Protein 8AYC (pdb70)

Organism: NCBI:txid237368

CATH classification: 3.10.129.10

Solvent-accessible surface area: 7252 Å² total; per-residue (Å²): 54,105,82,112,77,0,123,146,26,5,120,59,154,159,83,97,29,7,1,43,83,11,101,72,53,100,133,115,45,56,0,11,0,12,8,72,6,48,51,141,31,74,36,9,84,59,52,96,116,147,113,37,32,8,12,23,106,18,5,15,28,0,0,11,6,0,0,21,1,0,20,128,57,57,138,84,110,67,72,62,52,118,47,144,101,48,101,81,1,73,49,71,32,101,0,39,0,29,0,53,33,92,128,60,98,119,66,30,2,76,0,102,1,24,0,33,37,56,128,94,29,4,1,86,8,48,0,22,6,23,76,93

Nearest PDB structures (foldseek):
  8ayc-assembly1_A  TM=1.008E+00  e=9.204E-26  Candidatus Scalindua brodae
  8ayb-assembly1_A  TM=1.007E+00  e=3.171E-25  Candidatus Scalindua brodae
  8ayd-assembly1_AA-2  TM=9.816E-01  e=4.275E-18  Candidatus Kuenenia stuttgartensis
  4h4g-assembly2_E-2  TM=9.657E-01  e=1.656E-15  Burkholderia thailandensis E264
  1z6b-assembly4_B  TM=9.656E-01  e=1.185E-14  Plasmodium falciparum

Sequence (132 aa):
VNFEEVRELVPQKYPFLFIDKVIELQKEARIVCLKNISGNEPFFAGHFPDFAIMMPGVLIVEALAQASGILFKKSVFLLASANVRFSKPVFPGDQLILEIDIEKVISSAAIVKGVAKVGDKVVTKATLSFGVA

Radius of gyration: 13.99 Å; Cα contacts (8 Å, |Δi|>4): 287; chains: 1; bounding box: 27×28×40 Å

Structure (mmCIF, N/CA/C/O backbone):
data_8AYC
#
_entry.id   8AYC
#
_cell.length_a   104.598
_cell.length_b   104.598
_cell.length_c   79.797
_cell.angle_alpha   90.000
_cell.angle_beta   90.000
_cell.angle_gamma   120.000
#
_symmetry.space_group_name_H-M   'H 3 2'
#
loop_
_entity.id
_entity.type
_entity.pdbx_description
1 polymer 'Beta-hydroxyacyl-(Acyl-carrier-protein) dehydratase'
2 water water
#
loop_
_atom_site.group_PDB
_atom_site.id
_atom_site.type_symbol
_atom_site.label_atom_id
_atom_site.label_alt_id
_atom_site.label_comp_id
_atom_site.label_asym_id
_atom_site.label_entity_id
_atom_site.label_seq_id
_atom_site.pdbx_PDB_ins_code
_atom_site.Cartn_x
_atom_site.Cartn_y
_atom_site.Cartn_z
_atom_site.occupancy
_atom_site.B_iso_or_equiv
_atom_site.auth_seq_id
_atom_site.auth_comp_id
_atom_site.auth_asym_id
_atom_site.auth_atom_id
_atom_site.pdbx_PDB_model_num
ATOM 1 N N . VAL A 1 1 ? 9.31386 22.60591 15.17462 1.000 65.54018 1 VAL A N 1
ATOM 2 C CA . VAL A 1 1 ? 8.72122 21.32843 15.54911 1.000 60.25331 1 VAL A CA 1
ATOM 3 C C . VAL A 1 1 ? 9.01497 20.31673 14.44538 1.000 61.67759 1 VAL A C 1
ATOM 4 O O . VAL A 1 1 ? 8.66606 20.51575 13.27538 1.000 53.95257 1 VAL A O 1
ATOM 8 N N . ASN A 1 2 ? 9.70237 19.24369 14.81672 1.000 59.42184 2 ASN A N 1
ATOM 9 C CA . ASN A 1 2 ? 10.11970 18.25498 13.84349 1.000 55.26548 2 ASN A CA 1
ATOM 10 C C . ASN A 1 2 ? 9.05097 17.17560 13.69949 1.000 54.32308 2 ASN A C 1
ATOM 11 O O . ASN A 1 2 ? 8.03420 17.16045 14.40065 1.000 52.23638 2 ASN A O 1
ATOM 16 N N . PHE A 1 3 ? 9.29558 16.25564 12.76652 1.000 54.40592 3 PHE A N 1
ATOM 17 C CA . PHE A 1 3 ? 8.26038 15.30701 12.38398 1.000 52.14437 3 PHE A CA 1
ATOM 18 C C . PHE A 1 3 ? 7.83634 14.42946 13.55354 1.000 46.36015 3 PHE A C 1
ATOM 19 O O . PHE A 1 3 ? 6.64940 14.11666 13.69825 1.000 49.18125 3 PHE A O 1
ATOM 27 N N . GLU A 1 4 ? 8.78397 13.99955 14.39038 1.000 51.71153 4 GLU A N 1
ATOM 28 C CA . GLU A 1 4 ? 8.40652 13.11036 15.48929 1.000 52.27708 4 GLU A CA 1
ATOM 29 C C . GLU A 1 4 ? 7.40896 13.78265 16.42122 1.00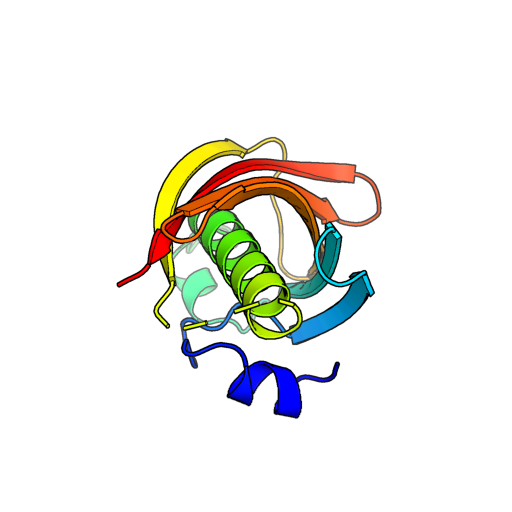0 55.20263 4 GLU A C 1
ATOM 30 O O . GLU A 1 4 ? 6.47793 13.13732 16.91872 1.000 54.36569 4 GLU A O 1
ATOM 36 N N . GLU A 1 5 ? 7.57444 15.08524 16.65308 1.000 52.43263 5 GLU A N 1
ATOM 37 C CA . GLU A 1 5 ? 6.59964 15.81144 17.45648 1.000 54.85513 5 GLU A CA 1
ATOM 38 C C . GLU A 1 5 ? 5.31309 16.05558 16.67755 1.000 57.76525 5 GLU A C 1
ATOM 39 O O . GLU A 1 5 ? 4.22022 15.99082 17.25073 1.000 53.91073 5 GLU A O 1
ATOM 45 N N . VAL A 1 6 ? 5.42720 16.32798 15.37297 1.000 49.61871 6 VAL A N 1
ATOM 46 C CA . VAL A 1 6 ? 4.24591 16.48975 14.52671 1.000 50.58815 6 VAL A CA 1
ATOM 47 C C . VAL A 1 6 ? 3.37895 15.23748 14.57761 1.000 50.83716 6 VAL A C 1
ATOM 48 O O . VAL A 1 6 ? 2.15309 15.31977 14.73418 1.000 54.27478 6 VAL A O 1
ATOM 52 N N . ARG A 1 7 ? 4.00477 14.05887 14.45029 1.000 50.57382 7 ARG A N 1
ATOM 53 C CA . ARG A 1 7 ? 3.28103 12.78897 14.52985 1.000 53.21449 7 ARG A CA 1
ATOM 54 C C . ARG A 1 7 ? 2.39276 12.71550 15.75745 1.000 54.30216 7 ARG A C 1
ATOM 55 O O . ARG A 1 7 ? 1.25609 12.23661 15.68345 1.000 53.90102 7 ARG A O 1
ATOM 63 N N . GLU A 1 8 ? 2.91107 13.15329 16.90252 1.000 57.14590 8 GLU A N 1
ATOM 64 C CA . GLU A 1 8 ? 2.13408 13.12069 18.13749 1.000 55.91010 8 GLU A CA 1
ATOM 65 C C . GLU A 1 8 ? 1.01625 14.15481 18.12847 1.000 58.57023 8 GLU A C 1
ATOM 66 O O . GLU A 1 8 ? -0.10550 13.86177 18.55973 1.000 63.07266 8 GLU A O 1
ATOM 72 N N . LEU A 1 9 ? 1.30434 15.37212 17.65423 1.000 56.77228 9 LEU A N 1
ATOM 73 C CA . LEU A 1 9 ? 0.33290 16.46495 17.72858 1.000 55.71838 9 LEU A CA 1
ATOM 74 C C . LEU A 1 9 ? -0.84111 16.25667 16.77715 1.000 56.92750 9 LEU A C 1
ATOM 75 O O . LEU A 1 9 ? -1.98110 16.61187 17.10522 1.000 56.31229 9 LEU A O 1
ATOM 80 N N . VAL A 1 10 ? -0.57957 15.73028 15.58556 1.000 54.69620 10 VAL A N 1
ATOM 81 C CA . VAL A 1 10 ? -1.59878 15.55908 14.55574 1.000 52.17487 10 VAL A CA 1
ATOM 82 C C . VAL A 1 10 ? -2.20449 14.15884 14.71667 1.000 51.47976 10 VAL A C 1
ATOM 83 O O . VAL A 1 10 ? -1.45530 13.17564 14.64647 1.000 53.76952 10 VAL A O 1
ATOM 87 N N . PRO A 1 11 ? -3.51698 14.03606 14.93063 1.000 51.95448 11 PRO A N 1
ATOM 88 C CA . PRO A 1 11 ? -4.09223 12.69009 15.11996 1.000 48.59753 11 PRO A CA 1
ATOM 89 C C . PRO A 1 11 ? -4.05154 11.83645 13.86042 1.000 47.53139 11 PRO A C 1
ATOM 90 O O . PRO A 1 11 ? -3.97410 10.60555 13.96958 1.000 47.65868 11 PRO A O 1
ATOM 94 N N . GLN A 1 12 ? -4.11258 12.44938 12.67680 1.000 48.90155 12 GLN A N 1
ATOM 95 C CA . GLN A 1 12 ? -3.93454 11.71243 11.43031 1.000 44.99856 12 GLN A CA 1
ATOM 96 C C . GLN A 1 12 ? -2.57925 11.00610 11.41076 1.000 45.31238 12 GLN A C 1
ATOM 97 O O . GLN A 1 12 ? -1.61700 11.44303 12.04630 1.000 47.95799 12 GLN A O 1
ATOM 103 N N . LYS A 1 13 ? -2.49594 9.90248 10.66469 1.000 42.86983 13 LYS A N 1
ATOM 104 C CA . LYS A 1 13 ? -1.21660 9.23748 10.43472 1.000 40.62723 13 LYS A CA 1
ATOM 105 C C . LYS A 1 13 ? -1.18167 8.74645 8.99401 1.000 42.37429 13 LYS A C 1
ATOM 106 O O . LYS A 1 13 ? -2.15431 8.90493 8.24729 1.000 42.73483 13 LYS A O 1
ATOM 112 N N . TYR A 1 14 ? -0.03713 8.17865 8.60132 1.000 40.62026 14 TYR A N 1
ATOM 113 C CA . TYR A 1 14 ? 0.11916 7.61480 7.26699 1.000 38.91255 14 TYR A CA 1
ATOM 114 C C . TYR A 1 14 ? -1.08109 6.72157 6.93665 1.000 38.33843 14 TYR A C 1
ATOM 115 O O . TYR A 1 14 ? -1.52236 5.94245 7.78897 1.000 41.63835 14 TYR A O 1
ATOM 124 N N . PRO A 1 15 ? -1.63466 6.79316 5.71157 1.000 40.33968 16 PRO A N 1
ATOM 125 C CA . PRO A 1 15 ? -1.23903 7.62947 4.56745 1.000 38.83330 16 PRO A CA 1
ATOM 126 C C . PRO A 1 15 ? -2.04084 8.93497 4.46584 1.000 37.22329 16 PRO A C 1
ATOM 127 O O . PRO A 1 15 ? -2.37110 9.39015 3.36618 1.000 41.40244 16 PRO A O 1
ATOM 131 N N . PHE A 1 16 A -2.35276 9.54124 5.60874 1.000 37.72978 16 PHE A N 1
ATOM 132 C CA . PHE A 1 16 A -3.18531 10.73897 5.59030 1.000 40.16050 16 PHE A CA 1
ATOM 133 C C . PHE A 1 16 A -2.65547 11.82370 6.52822 1.000 40.09851 16 PHE A C 1
ATOM 134 O O . PHE A 1 16 A -3.41081 12.70026 6.97020 1.000 42.24092 16 PHE A O 1
ATOM 142 N N . LEU A 1 17 ? -1.35386 11.81478 6.79590 1.000 41.38298 17 LEU A N 1
ATOM 143 C CA . LEU A 1 17 ? -0.69088 12.87236 7.55076 1.000 41.88756 17 LEU A CA 1
ATOM 144 C C . LEU A 1 17 ? 0.11674 13.71601 6.57225 1.000 41.95610 17 LEU A C 1
ATOM 145 O O . LEU A 1 17 ? 1.08159 13.22283 5.98208 1.000 42.31427 17 LEU A O 1
ATOM 150 N N . PHE A 1 18 ? -0.26494 14.98686 6.41430 1.000 39.78415 18 PHE A N 1
ATOM 151 C CA . PHE A 1 18 ? 0.26622 15.85192 5.35940 1.000 39.29630 18 PHE A CA 1
ATOM 152 C C . PHE A 1 18 ? 0.99891 17.06761 5.92878 1.000 39.80730 18 PHE A C 1
ATOM 153 O O . PHE A 1 18 ? 0.94450 18.16516 5.37197 1.000 42.35187 18 PHE A O 1
ATOM 161 N N . ILE A 1 19 ? 1.72247 16.87271 7.03388 1.000 40.22097 19 ILE A N 1
ATOM 162 C CA . ILE A 1 19 ? 2.63109 17.86551 7.59750 1.000 40.90063 19 ILE A CA 1
ATOM 163 C C . ILE A 1 19 ? 3.96382 17.17656 7.85449 1.000 45.17781 19 ILE A C 1
ATOM 164 O O . ILE A 1 19 ? 3.99527 16.04620 8.35539 1.000 42.97894 19 ILE A O 1
ATOM 169 N N . ASP A 1 20 ? 5.06591 17.84397 7.50660 1.000 41.42931 20 ASP A N 1
ATOM 170 C CA . ASP A 1 20 ? 6.38987 17.33087 7.84348 1.000 40.67440 20 ASP A CA 1
ATOM 171 C C . ASP A 1 20 ? 7.02534 18.07987 9.01273 1.000 44.83771 20 ASP A C 1
ATOM 172 O O . ASP A 1 20 ? 7.57284 17.44876 9.91637 1.000 46.39583 20 ASP A O 1
ATOM 177 N N . LYS A 1 21 ? 6.95985 19.40795 9.01365 1.000 43.79659 21 LYS A N 1
ATOM 178 C CA . LYS A 1 21 ? 7.56312 20.21657 10.07011 1.000 47.80013 21 LYS A CA 1
ATOM 179 C C . LYS A 1 21 ? 6.72602 21.46430 10.29132 1.000 48.51667 21 LYS A C 1
ATOM 180 O O . LYS A 1 21 ? 5.99602 21.90871 9.40041 1.000 46.33449 21 LYS A O 1
ATOM 186 N N . VAL A 1 22 ? 6.85561 22.03178 11.49647 1.000 47.54589 22 VAL A N 1
ATOM 187 C CA . VAL A 1 22 ? 6.36423 23.37017 11.82080 1.000 49.47495 22 VAL A CA 1
ATOM 188 C C . VAL A 1 22 ? 7.53855 24.32885 11.70951 1.000 53.40596 22 VAL A C 1
ATOM 189 O O . VAL A 1 22 ? 8.57190 24.12644 12.35941 1.000 53.05468 22 VAL A O 1
ATOM 193 N N . ILE A 1 23 ? 7.38416 25.37311 10.89925 1.000 52.51265 23 ILE A N 1
ATOM 194 C CA . ILE A 1 23 ? 8.47026 26.32013 10.65896 1.000 55.41828 23 ILE A CA 1
ATOM 195 C C . ILE A 1 23 ? 8.37069 27.53126 11.58214 1.000 55.62927 23 ILE A C 1
ATOM 196 O O . ILE A 1 23 ? 9.38708 28.03758 12.05784 1.000 57.04212 23 ILE A O 1
ATOM 201 N N . GLU A 1 24 ? 7.15497 27.99462 11.86520 1.000 51.26919 24 GLU A N 1
ATOM 202 C CA . GLU A 1 24 ? 6.92126 29.21575 12.62775 1.000 56.28973 24 GLU A CA 1
ATOM 203 C C . GLU A 1 24 ? 5.65475 29.02088 13.44734 1.000 55.86896 24 GLU A C 1
ATOM 204 O O . GLU A 1 24 ? 4.69248 28.41735 12.96607 1.000 54.51309 24 GLU A O 1
ATOM 210 N N . LEU A 1 25 ? 5.65935 29.51529 14.68680 1.000 58.00376 25 LEU A N 1
ATOM 211 C CA . LEU A 1 25 ? 4.50587 29.36323 15.56904 1.000 60.43216 25 LEU A CA 1
ATOM 212 C C . LEU A 1 25 ? 4.36240 30.60128 16.43761 1.000 62.53857 25 LEU A C 1
ATOM 213 O O . LEU A 1 25 ? 5.29090 30.96327 17.16631 1.000 62.96418 25 LEU A O 1
ATOM 218 N N . GLN A 1 26 ? 3.20618 31.24813 16.35267 1.000 61.88086 26 GLN A N 1
ATOM 219 C CA . GLN A 1 26 ? 2.82096 32.32122 17.26639 1.000 66.21216 26 GLN A CA 1
ATOM 220 C C . GLN A 1 26 ? 1.50339 31.88397 17.88568 1.000 67.15404 26 GLN A C 1
ATOM 221 O O . GLN A 1 26 ? 0.44822 32.00463 17.25308 1.000 66.14716 26 GLN A O 1
ATOM 227 N N . LYS A 1 27 ? 1.57640 31.35960 19.10780 1.000 66.33392 27 LYS A N 1
ATOM 228 C CA . LYS A 1 27 ? 0.39753 30.83084 19.77866 1.000 69.48408 27 LYS A CA 1
ATOM 229 C C . LYS A 1 27 ? -0.75298 31.82562 19.72464 1.000 62.96362 27 LYS A C 1
ATOM 230 O O . LYS A 1 27 ? -0.55055 33.04156 19.78621 1.000 67.73713 27 LYS A O 1
ATOM 236 N N . GLU A 1 28 ? -1.96029 31.29103 19.55720 1.000 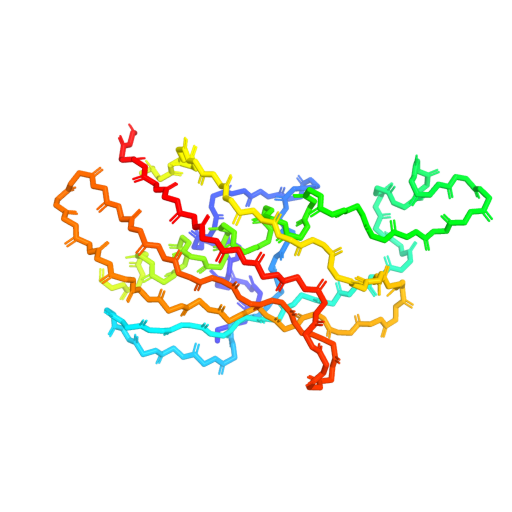62.64354 28 GLU A N 1
ATOM 237 C CA . GLU A 1 28 ? -3.21283 32.03059 19.42887 1.000 64.92497 28 GLU A CA 1
ATOM 238 C C . GLU A 1 28 ? -3.26803 32.93413 18.20010 1.000 65.91018 28 GLU A C 1
ATOM 239 O O . GLU A 1 28 ? -4.22406 33.70459 18.05626 1.000 64.42950 28 GLU A O 1
ATOM 245 N N . ALA A 1 29 ? -2.29366 32.85490 17.28950 1.000 62.39944 29 ALA A N 1
ATOM 246 C CA . ALA A 1 29 ? -2.27036 33.79537 16.16935 1.000 60.69312 29 ALA A CA 1
ATOM 247 C C . ALA A 1 29 ? -1.99445 33.14669 14.81327 1.000 57.50285 29 ALA A C 1
ATOM 248 O O . ALA A 1 29 ? -2.81860 33.24878 13.89629 1.000 55.13112 29 ALA A O 1
ATOM 250 N N . ARG A 1 30 A -0.83686 32.51260 14.65958 1.000 55.25387 30 ARG A N 1
ATOM 251 C CA . ARG A 1 30 A -0.40136 32.10184 13.32626 1.000 51.92606 30 ARG A CA 1
ATOM 252 C C . ARG A 1 30 A 0.54399 30.91115 13.41521 1.000 56.25232 30 ARG A C 1
ATOM 253 O O . ARG A 1 30 A 1.26975 30.75059 14.39827 1.000 57.31285 30 ARG A O 1
ATOM 261 N N . ILE A 1 31 ? 0.53110 30.07353 12.37200 1.000 50.91356 31 ILE A N 1
ATOM 262 C CA . ILE A 1 31 ? 1.48145 28.97885 12.25429 1.000 50.28875 31 ILE A CA 1
ATOM 263 C C . ILE A 1 31 ? 1.90747 28.87226 10.79714 1.000 52.30218 31 ILE A C 1
ATOM 264 O O . ILE A 1 31 ? 1.13995 29.18176 9.87802 1.000 50.90876 31 ILE A O 1
ATOM 269 N N . VAL A 1 32 ? 3.14917 28.44568 10.59263 1.000 48.89258 32 VAL A N 1
ATOM 270 C CA . VAL A 1 32 ? 3.66552 28.14286 9.26406 1.000 50.91747 32 VAL A CA 1
ATOM 271 C C . VAL A 1 32 ? 4.24371 26.73990 9.31053 1.000 49.46296 32 VAL A C 1
ATOM 272 O O . VAL A 1 32 ? 5.18770 26.48066 10.06576 1.000 49.68299 32 VAL A O 1
ATOM 276 N N . CYS A 1 33 ? 3.67083 25.83459 8.52145 1.000 47.15452 33 CYS A N 1
ATOM 277 C CA . CYS A 1 33 ? 4.14647 24.46587 8.43059 1.000 43.94033 33 CYS A CA 1
ATOM 278 C C . CYS A 1 33 ? 4.72374 24.21180 7.04738 1.000 48.05819 33 CYS A C 1
ATOM 279 O O . CYS A 1 33 ? 4.46435 24.95189 6.08816 1.000 46.23411 33 CYS A O 1
ATOM 282 N N . LEU A 1 34 ? 5.50788 23.13972 6.95955 1.000 46.68125 34 LEU A N 1
ATOM 283 C CA . LEU A 1 34 ? 6.10256 22.68489 5.71251 1.000 45.90310 34 LEU A CA 1
ATOM 284 C C . LEU A 1 34 ? 5.60970 21.27606 5.41730 1.000 46.24996 34 LEU A C 1
ATOM 285 O O . LEU A 1 34 ? 5.61031 20.41504 6.30662 1.000 45.14131 34 LEU A O 1
ATOM 290 N N . LYS A 1 35 ? 5.17136 21.04707 4.18252 1.000 44.54283 35 LYS A N 1
ATOM 291 C CA . LYS A 1 35 ? 4.95816 19.69501 3.67812 1.000 43.15671 35 LYS A CA 1
ATOM 292 C C . LYS A 1 35 ? 5.77125 19.50941 2.40232 1.000 45.69431 35 LYS A C 1
ATOM 293 O O . LYS A 1 35 ? 5.51300 20.17959 1.39590 1.000 43.80874 35 LYS A O 1
ATOM 299 N N . ASN A 1 36 ? 6.75496 18.60863 2.44414 1.000 42.99365 36 ASN A N 1
ATOM 300 C CA . ASN A 1 36 ? 7.45496 18.22384 1.22273 1.000 46.00655 36 ASN A CA 1
ATOM 301 C C . ASN A 1 36 ? 6.52455 17.42032 0.31971 1.000 44.31678 36 ASN A C 1
ATOM 302 O O . ASN A 1 36 ? 5.81787 16.51009 0.77703 1.000 44.15270 36 ASN A O 1
ATOM 307 N N . ILE A 1 37 ? 6.51557 17.75664 -0.97022 1.000 42.11679 37 ILE A N 1
ATOM 308 C CA . ILE A 1 37 ? 5.76367 16.98832 -1.96295 1.000 40.86302 37 ILE A CA 1
ATOM 309 C C . ILE A 1 37 ? 6.73284 16.03088 -2.64220 1.000 41.98311 37 ILE A C 1
ATOM 310 O O . ILE A 1 37 ? 7.69499 16.46386 -3.28955 1.000 42.86721 37 ILE A O 1
ATOM 315 N N . SER A 1 38 ? 6.48030 14.72819 -2.50739 1.000 40.01577 38 SER A N 1
ATOM 316 C CA . SER A 1 38 ? 7.36947 13.69408 -3.02221 1.000 42.46058 38 SER A CA 1
ATOM 317 C C . SER A 1 38 ? 6.64422 12.82250 -4.03735 1.000 37.97548 38 SER A C 1
ATOM 318 O O . SER A 1 38 ? 5.51252 12.38284 -3.80219 1.000 38.90201 38 SER A O 1
ATOM 321 N N . GLY A 1 39 ? 7.32004 12.52682 -5.14860 1.000 41.54843 39 GLY A N 1
ATOM 322 C CA . GLY A 1 39 ? 6.76965 11.58245 -6.10763 1.000 42.30331 39 GLY A CA 1
ATOM 323 C C . GLY A 1 39 ? 6.55037 10.18528 -5.55341 1.000 38.85365 39 GLY A C 1
ATOM 324 O O . GLY A 1 39 ? 5.89521 9.37262 -6.21379 1.000 40.08227 39 GLY A O 1
ATOM 325 N N . ASN A 1 40 ? 7.08675 9.88482 -4.37093 1.000 38.31756 40 ASN A N 1
ATOM 326 C CA . ASN A 1 40 ? 6.94958 8.56839 -3.75801 1.000 41.65612 40 ASN A CA 1
ATOM 327 C C . ASN A 1 40 ? 5.80311 8.52658 -2.74273 1.000 40.69238 40 ASN A C 1
ATOM 328 O O . ASN A 1 40 ? 5.71095 7.57813 -1.94752 1.000 42.99962 40 ASN A O 1
ATOM 333 N N . GLU A 1 41 ? 4.90582 9.51998 -2.77214 1.000 39.69985 41 GLU A N 1
ATOM 334 C CA . GLU A 1 41 ? 3.68647 9.47726 -1.95253 1.000 37.27926 41 GLU A CA 1
ATOM 335 C C . GLU A 1 41 ? 2.59453 8.67780 -2.66319 1.000 38.58223 41 GLU A C 1
ATOM 336 O O . GLU A 1 41 ? 2.45975 8.76665 -3.89141 1.000 38.99147 41 GLU A O 1
ATOM 342 N N . PRO A 1 42 ? 1.81392 7.87150 -1.92439 1.000 36.73629 42 PRO A N 1
ATOM 343 C CA . PRO A 1 42 ? 0.93534 6.89740 -2.58668 1.000 37.40643 42 PRO A CA 1
ATOM 344 C C . PRO A 1 42 ? -0.16179 7.51950 -3.42904 1.000 35.82423 42 PRO A C 1
ATOM 345 O O . PRO A 1 42 ? -0.59492 6.88305 -4.39602 1.000 39.27771 42 PRO A O 1
ATOM 349 N N . PHE A 1 43 ? -0.60913 8.73483 -3.11623 1.000 36.88056 43 PHE A N 1
ATOM 350 C CA . PHE A 1 43 ? -1.73391 9.29764 -3.87418 1.000 39.18882 43 PHE A CA 1
ATOM 351 C C . PHE A 1 43 ? -1.35087 9.65975 -5.29872 1.000 39.75143 43 PHE A C 1
ATOM 352 O O . PHE A 1 43 ? -2.23265 9.72046 -6.16422 1.000 39.36331 43 PHE A O 1
ATOM 360 N N . PHE A 1 44 ? -0.06551 9.88384 -5.57470 1.000 39.88841 44 PHE A N 1
ATOM 361 C CA . PHE A 1 44 ? 0.29702 10.32085 -6.92291 1.000 39.59152 44 PHE A CA 1
ATOM 362 C C . PHE A 1 44 ? 0.00695 9.26079 -7.97377 1.000 43.32757 44 PHE A C 1
ATOM 363 O O . PHE A 1 44 ? -0.30647 9.60387 -9.12405 1.000 45.11947 44 PHE A O 1
ATOM 371 N N . ALA A 1 45 ? 0.11063 7.97712 -7.62012 1.000 41.62846 45 ALA A N 1
ATOM 372 C CA . ALA A 1 45 ? -0.17013 6.92836 -8.59516 1.000 44.49755 45 ALA A CA 1
ATOM 373 C C . ALA A 1 45 ? -1.58073 7.04055 -9.16180 1.000 47.96569 45 ALA A C 1
ATOM 374 O O . ALA A 1 45 ? -1.81162 6.69665 -10.32683 1.000 47.08298 45 ALA A O 1
ATOM 376 N N . GLY A 1 46 ? -2.53070 7.53019 -8.37046 1.000 40.67146 46 GLY A N 1
ATOM 377 C CA . GLY A 1 46 ? -3.90034 7.65199 -8.82428 1.000 45.01142 46 GLY A CA 1
ATOM 378 C C . GLY A 1 46 ? -4.34339 9.02896 -9.27734 1.000 48.01078 46 GLY A C 1
ATOM 379 O O . GLY A 1 46 ? -5.48088 9.17566 -9.74069 1.000 45.90892 46 GLY A O 1
ATOM 380 N N . HIS A 1 47 ? -3.48134 10.05063 -9.16501 1.000 46.18293 47 HIS A N 1
ATOM 381 C CA . HIS A 1 47 ? -3.87010 11.43415 -9.47663 1.000 43.98224 47 HIS A CA 1
ATOM 382 C C . HIS A 1 47 ? -2.63990 12.15491 -10.05689 1.000 45.86718 47 HIS A C 1
ATOM 383 O O . HIS A 1 47 ? -1.90642 12.86575 -9.36692 1.000 44.15374 47 HIS A O 1
ATOM 390 N N . PHE A 1 48 ? -2.37842 11.97384 -11.35155 1.000 50.57545 48 PHE A N 1
ATOM 391 C CA . PHE A 1 48 ? -3.07569 11.09975 -12.28252 1.000 50.62181 48 PHE A CA 1
ATOM 392 C C . PHE A 1 48 ? -2.04356 10.14753 -12.86669 1.000 52.55029 48 PHE A C 1
ATOM 393 O O . PHE A 1 48 ? -0.85242 10.46612 -12.86522 1.000 51.73380 48 PHE A O 1
ATOM 401 N N . PRO A 1 49 ? -2.48757 8.98719 -13.37035 1.000 52.72868 49 PRO A N 1
ATOM 402 C CA . PRO A 1 49 ? -1.53349 8.04703 -13.99118 1.000 58.20039 49 PRO A CA 1
ATOM 403 C C . PRO A 1 49 ? -0.58283 8.69214 -14.99236 1.000 56.11994 49 PRO A C 1
ATOM 404 O O . PRO A 1 49 ? 0.63611 8.48694 -14.91876 1.000 58.83486 49 PRO A O 1
ATOM 408 N N . ASP A 1 50 ? -1.11149 9.47858 -15.92602 1.000 58.43413 50 ASP A N 1
ATOM 409 C CA . ASP A 1 50 ? -0.28009 10.08059 -16.96280 1.000 64.91971 50 ASP A CA 1
ATOM 410 C C . ASP A 1 50 ? 0.43793 11.33560 -16.49422 1.000 59.44360 50 ASP A C 1
ATOM 411 O O . ASP A 1 50 ? 1.24831 11.88440 -17.24907 1.000 58.52909 50 ASP A O 1
ATOM 416 N N . PHE A 1 51 ? 0.17225 11.79448 -15.27551 1.000 55.82436 51 PHE A N 1
ATOM 417 C CA . PHE A 1 51 ? 0.56608 13.14009 -14.89581 1.000 55.29637 51 PHE A CA 1
ATOM 418 C C . PHE A 1 51 ? 0.37568 13.36170 -13.40329 1.000 52.49768 51 PHE A C 1
ATOM 419 O O . PHE A 1 51 ? -0.75391 13.55605 -12.94444 1.000 48.37538 51 PHE A O 1
ATOM 427 N N . ALA A 1 52 ? 1.46684 13.32944 -12.63717 1.000 48.61057 52 ALA A N 1
ATOM 428 C CA . ALA A 1 52 ? 1.38180 13.46080 -11.18843 1.000 48.57410 52 ALA A CA 1
ATOM 429 C C . ALA A 1 52 ? 1.17677 14.92630 -10.81976 1.000 47.70818 52 ALA A C 1
ATOM 430 O O . ALA A 1 52 ? 2.03561 15.77138 -11.10885 1.000 48.70503 52 ALA A O 1
ATOM 432 N N . ILE A 1 53 ? 0.04415 15.22477 -10.18408 1.000 43.86944 53 ILE A N 1
ATOM 433 C CA . ILE A 1 53 ? -0.29876 16.57003 -9.71564 1.000 46.17752 53 ILE A CA 1
ATOM 434 C C . ILE A 1 53 ? -0.90365 16.43860 -8.34262 1.000 42.35042 53 ILE A C 1
ATOM 435 O O . ILE A 1 53 ? -1.80194 15.62494 -8.14624 1.000 41.96172 53 ILE A O 1
ATOM 440 N N . MET A 1 54 ? -0.50647 17.28714 -7.42120 1.000 42.57620 54 MET A N 1
ATOM 441 C CA A MET A 1 54 ? -1.06151 17.16269 -6.08075 0.500 42.47905 54 MET A CA 1
ATOM 442 C CA B MET A 1 54 ? -1.04990 17.21597 -6.06761 0.500 42.66714 54 MET A CA 1
ATOM 443 C C . MET A 1 54 ? -2.55127 17.49116 -6.08710 1.000 42.14063 54 MET A C 1
ATOM 444 O O . MET A 1 54 ? -2.96636 18.53343 -6.58686 1.000 43.16791 5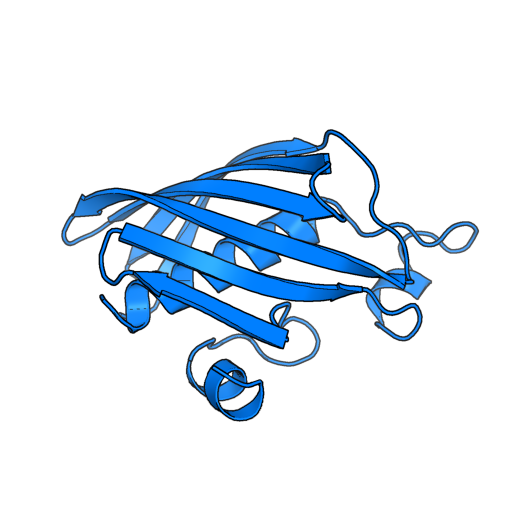4 MET A O 1
ATOM 453 N N . PRO A 1 55 ? -3.39509 16.60772 -5.52855 1.000 42.24277 55 PRO A N 1
ATOM 454 C CA . PRO A 1 55 ? -4.83380 16.92304 -5.48901 1.000 42.32406 55 PRO A CA 1
ATOM 455 C C . PRO A 1 55 ? -5.09095 18.14910 -4.62629 1.000 44.07500 55 PRO A C 1
ATOM 456 O O . PRO A 1 55 ? -4.55955 18.27502 -3.52130 1.000 44.65976 55 PRO A O 1
ATOM 460 N N . GLY A 1 56 ? -5.89268 19.07598 -5.15479 1.000 40.89302 56 GLY A N 1
ATOM 461 C CA . GLY A 1 56 ? -6.25454 20.25407 -4.38047 1.000 40.52123 56 GLY A CA 1
ATOM 462 C C . GLY A 1 56 ? -6.86384 19.91658 -3.02908 1.000 40.92245 56 GLY A C 1
ATOM 463 O O . GLY A 1 56 ? -6.56597 20.57069 -2.02688 1.000 41.18643 56 GLY A O 1
ATOM 464 N N . VAL A 1 57 ? -7.70200 18.87857 -2.96866 1.000 42.46901 57 VAL A N 1
ATOM 465 C CA . VAL A 1 57 ? -8.33734 18.55291 -1.68967 1.000 40.53050 57 VAL A CA 1
ATOM 466 C C . VAL A 1 57 ? -7.30464 18.14973 -0.64390 1.000 39.81930 57 VAL A C 1
ATOM 467 O O . VAL A 1 57 ? -7.52503 18.35460 0.55419 1.000 39.71723 57 VAL A O 1
ATOM 471 N N . LEU A 1 58 ? -6.16194 17.58484 -1.05929 1.000 38.88082 58 LEU A N 1
ATOM 472 C CA . LEU A 1 58 ? -5.16949 17.23456 -0.04581 1.000 38.55265 58 LEU A CA 1
ATOM 473 C C . LEU A 1 58 ? -4.38449 18.44849 0.43548 1.000 39.40849 58 LEU A C 1
ATOM 474 O O . LEU A 1 58 ? -3.86569 18.42406 1.55470 1.000 41.04132 58 LEU A O 1
ATOM 479 N N . ILE A 1 59 ? -4.27351 19.50038 -0.37695 1.000 39.95510 59 ILE A N 1
ATOM 480 C CA . ILE A 1 59 ? -3.75121 20.76857 0.13074 1.000 41.56983 59 ILE A CA 1
ATOM 481 C C . ILE A 1 59 ? -4.69212 21.33939 1.17885 1.000 40.70197 59 ILE A C 1
ATOM 482 O O . ILE A 1 59 ? -4.25376 21.90421 2.18911 1.000 41.65545 59 ILE A O 1
ATOM 487 N N . VAL A 1 60 ? -6.00111 21.18147 0.97371 1.000 40.22096 60 VAL A N 1
ATOM 488 C CA . VAL A 1 60 ? -6.96369 21.61395 1.98562 1.000 39.95038 60 VAL A CA 1
ATOM 489 C C . VAL A 1 60 ? -6.76921 20.82749 3.28025 1.000 42.13534 60 VAL A C 1
ATOM 490 O O . VAL A 1 60 ? -6.78809 21.39513 4.38262 1.000 41.91005 60 VAL A O 1
ATOM 494 N N . GLU A 1 61 ? -6.59122 19.50855 3.17060 1.000 40.78226 61 GLU A N 1
ATOM 495 C CA . GLU A 1 61 ? -6.34293 18.69313 4.35745 1.000 43.95614 61 GLU A CA 1
ATOM 496 C C . GLU A 1 61 ? -5.05512 19.11680 5.05816 1.000 40.06381 61 GLU A C 1
ATOM 497 O O . GLU A 1 61 ? -5.00698 19.18293 6.29271 1.000 43.53192 61 GLU A O 1
ATOM 503 N N . ALA A 1 62 ? -3.99875 19.39993 4.29197 1.000 41.38886 62 ALA A N 1
ATOM 504 C CA . ALA A 1 62 ? -2.75792 19.88415 4.89019 1.000 41.49896 62 ALA A CA 1
ATOM 505 C C . ALA A 1 62 ? -2.97376 21.19688 5.63831 1.000 41.31848 62 ALA A C 1
ATOM 506 O O . ALA A 1 62 ? -2.46009 21.37431 6.74604 1.000 43.35493 62 ALA A O 1
ATOM 508 N N . LEU A 1 63 ? -3.69813 22.14808 5.02918 1.000 41.48878 63 LEU A N 1
ATOM 509 C CA . LEU A 1 63 ? -4.03588 23.39228 5.73071 1.000 41.97725 63 LEU A CA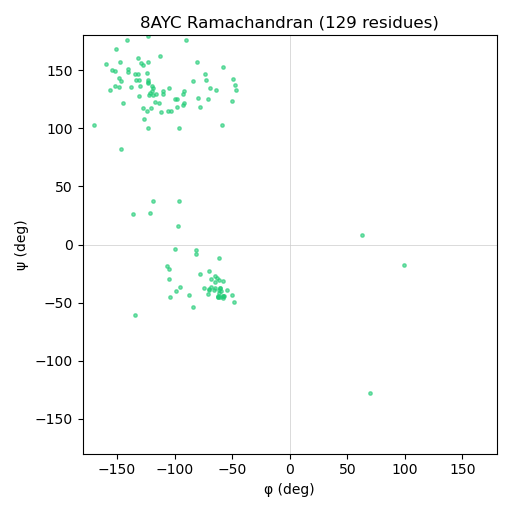 1
ATOM 510 C C . LEU A 1 63 ? -4.84061 23.11533 6.99782 1.000 42.09973 63 LEU A C 1
ATOM 511 O O . LEU A 1 63 ? -4.62464 23.75543 8.03923 1.000 43.57052 63 LEU A O 1
ATOM 516 N N . ALA A 1 64 ? -5.77245 22.16039 6.93435 1.000 41.94601 64 ALA A N 1
ATOM 517 C CA . ALA A 1 64 ? -6.54806 21.80699 8.12027 1.000 45.03505 64 ALA A CA 1
ATOM 518 C C . ALA A 1 64 ? -5.66405 21.19066 9.19629 1.000 46.30922 64 ALA A C 1
ATOM 519 O O . ALA A 1 64 ? -5.83981 21.46878 10.39138 1.000 47.44070 64 ALA A O 1
ATOM 521 N N . GLN A 1 65 ? -4.70403 20.35152 8.79582 1.000 41.38156 65 GLN A N 1
ATOM 522 C CA . GLN A 1 65 ? -3.82441 19.74139 9.78780 1.000 43.43396 65 GLN A CA 1
ATOM 523 C C . GLN A 1 65 ? -2.88277 20.76909 10.40197 1.000 44.07788 65 GLN A C 1
ATOM 524 O O . GLN A 1 65 ? -2.59327 20.70895 11.60170 1.000 44.76598 65 GLN A O 1
ATOM 530 N N . ALA A 1 66 ? -2.36931 21.70021 9.59449 1.000 43.56572 66 ALA A N 1
ATOM 531 C CA . ALA A 1 66 ? -1.57861 22.79885 10.15007 1.000 44.56479 66 ALA A CA 1
ATOM 532 C C . ALA A 1 66 ? -2.37760 23.58344 11.18376 1.000 44.55796 66 ALA A C 1
ATOM 533 O O . ALA A 1 66 ? -1.85697 23.93525 12.24988 1.000 46.83416 66 ALA A O 1
ATOM 535 N N . SER A 1 67 ? -3.64409 23.88196 10.87496 1.000 45.39593 67 SER A N 1
ATOM 536 C CA . SER A 1 67 ? -4.51585 24.58214 11.81651 1.000 46.94884 67 SER A CA 1
ATOM 537 C C . SER A 1 67 ? -4.64243 23.81446 13.12650 1.000 48.88514 67 SER A C 1
ATOM 538 O O . SER A 1 67 ? -4.59913 24.40445 14.21311 1.000 50.13472 67 SER A O 1
ATOM 541 N N . GLY A 1 68 ? -4.82825 22.49470 13.03956 1.000 48.65674 68 GLY A N 1
ATOM 542 C CA . GLY A 1 68 ? -4.98466 21.69439 14.24567 1.000 49.17788 68 GLY A CA 1
ATOM 543 C C . GLY A 1 68 ? -3.77285 21.76548 15.15521 1.000 54.72477 68 GLY A C 1
ATOM 544 O O . GLY A 1 68 ? -3.90628 21.78657 16.38265 1.000 53.76613 68 GLY A O 1
ATOM 545 N N . ILE A 1 69 ? -2.57339 21.80072 14.56745 1.000 50.56812 69 ILE A N 1
ATOM 546 C CA . ILE A 1 69 ? -1.36579 21.97741 15.37402 1.000 51.26298 69 ILE A CA 1
ATOM 547 C C . ILE A 1 69 ? -1.40561 23.32480 16.08059 1.000 53.44706 69 ILE A C 1
ATOM 548 O O . ILE A 1 69 ? -1.09385 23.42924 17.27610 1.000 54.66337 69 ILE A O 1
ATOM 553 N N . LEU A 1 70 ? -1.78671 24.37871 15.35071 1.000 50.90948 70 LEU A N 1
ATOM 554 C CA . LEU A 1 70 ? -1.90768 25.69940 15.95878 1.000 50.74342 70 LEU A CA 1
ATOM 555 C C . LEU A 1 70 ? -2.89589 25.68000 17.11657 1.000 58.76750 70 LEU A C 1
ATOM 556 O O . LEU A 1 70 ? -2.62132 26.23589 18.18815 1.000 56.23446 70 LEU A O 1
ATOM 561 N N . PHE A 1 71 ? -4.04414 25.02738 16.92608 1.000 54.86455 71 PHE A N 1
ATOM 562 C CA . PHE A 1 71 ? -5.04034 24.94493 17.99213 1.000 56.81155 71 PHE A CA 1
ATOM 563 C C . PHE A 1 71 ? -4.48995 24.19935 19.19953 1.000 58.38014 71 PHE A C 1
ATOM 564 O O . PHE A 1 71 ? -4.65483 24.63736 20.34385 1.000 63.18672 71 PHE A O 1
ATOM 572 N N . LYS A 1 72 ? -3.81681 23.07233 18.96023 1.000 58.13246 72 LYS A N 1
ATOM 573 C CA . LYS A 1 72 ? -3.37063 22.23636 20.06794 1.000 62.11471 72 LYS A CA 1
ATOM 574 C C . LYS A 1 72 ? -2.27012 22.91858 20.87112 1.000 66.00978 72 LYS A C 1
ATOM 575 O O . LYS A 1 72 ? -2.22535 22.78884 22.09858 1.000 69.21864 72 LYS A O 1
ATOM 581 N N . LYS A 1 73 ? -1.37901 23.65668 20.20751 1.000 63.51349 73 LYS A N 1
ATOM 582 C CA . LYS A 1 73 ? -0.31613 24.33407 20.93793 1.000 66.88400 73 LYS A CA 1
ATOM 583 C C . LYS A 1 73 ? -0.76222 25.65402 21.56080 1.000 73.73529 73 LYS A C 1
ATOM 584 O O . LYS A 1 73 ? 0.00092 26.24119 22.33576 1.000 78.46802 73 LYS A O 1
ATOM 590 N N . SER A 1 74 ? -1.96709 26.12774 21.25943 1.000 68.13008 74 SER A N 1
ATOM 591 C CA . SER A 1 74 ? -2.46982 27.36118 21.86118 1.000 71.35452 74 SER A CA 1
ATOM 592 C C . SER A 1 74 ? -3.40785 27.06689 23.03503 1.000 72.80782 74 SER A C 1
ATOM 593 O O . SER A 1 74 ? -4.42751 26.39108 22.87791 1.000 73.89187 74 SER A O 1
ATOM 596 N N . VAL A 1 84 ? -10.67043 16.96033 19.80000 1.000 137.49240 84 VAL A N 1
ATOM 597 C CA . VAL A 1 84 ? -10.88438 16.47191 18.44376 1.000 134.35268 84 VAL A CA 1
ATOM 598 C C . VAL A 1 84 ? -11.50414 17.56357 17.58245 1.000 125.01484 84 VAL A C 1
ATOM 599 O O . VAL A 1 84 ? -12.69884 17.84210 17.67496 1.000 127.26617 84 VAL A O 1
ATOM 603 N N . PHE A 1 85 ? -10.68302 18.18692 16.74568 1.000 118.22842 85 PHE A N 1
ATOM 604 C CA . PHE A 1 85 ? -11.16377 19.18448 15.80322 1.000 106.63133 85 PHE A CA 1
ATOM 605 C C . PHE A 1 85 ? -11.50106 18.52318 14.47907 1.000 100.83988 85 PHE A C 1
ATOM 606 O O . PHE A 1 85 ? -10.70948 17.73890 13.94765 1.000 108.78648 85 PHE A O 1
ATOM 614 N N . LEU A 1 86 ? -12.67559 18.83783 13.95473 1.000 80.58021 86 LEU A N 1
ATOM 615 C CA . LEU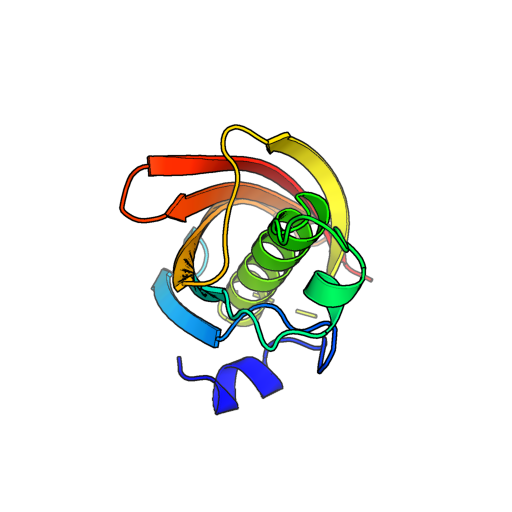 A 1 86 ? -13.07469 18.40301 12.63035 1.000 73.06451 86 LEU A CA 1
ATOM 616 C C . LEU A 1 86 ? -13.30833 19.62873 11.76379 1.000 61.98314 86 LEU A C 1
ATOM 617 O O . LEU A 1 86 ? -13.91165 20.60923 12.21026 1.000 53.54518 86 LEU A O 1
ATOM 622 N N . LEU A 1 87 ? -12.77889 19.57982 10.54777 1.000 58.02975 87 LEU A N 1
ATOM 623 C CA . LEU A 1 87 ? -13.14160 20.53139 9.50788 1.000 54.55566 87 LEU A CA 1
ATOM 624 C C . LEU A 1 87 ? -14.65184 20.61353 9.38566 1.000 55.30872 87 LEU A C 1
ATOM 625 O O . LEU A 1 87 ? -15.31837 19.60135 9.15176 1.000 52.77663 87 LEU A O 1
ATOM 630 N N . ALA A 1 88 ? -15.19216 21.81880 9.53404 1.000 49.94100 88 ALA A N 1
ATOM 631 C CA . ALA A 1 88 ? -16.62844 22.02742 9.43089 1.000 50.57926 88 ALA A CA 1
ATOM 632 C C . ALA A 1 88 ? -17.03160 22.69255 8.12727 1.000 50.48340 88 ALA A C 1
ATOM 633 O O . ALA A 1 88 ? -18.13704 22.44108 7.62980 1.000 48.74517 88 ALA A O 1
ATOM 635 N N . SER A 1 89 ? -16.15011 23.51399 7.55612 1.000 50.66340 89 SER A N 1
ATOM 636 C CA . SER A 1 89 ? -16.42955 24.18800 6.29738 1.000 48.96968 89 SER A CA 1
ATOM 637 C C . SER A 1 89 ? -15.10809 24.61556 5.67603 1.000 48.25255 89 SER A C 1
ATOM 638 O O . SER A 1 89 ? -14.09819 24.77795 6.37040 1.000 46.88164 89 SER A O 1
ATOM 641 N N . ALA A 1 90 ? -15.12104 24.76651 4.35764 1.000 45.68328 90 ALA A N 1
ATOM 642 C CA . ALA A 1 90 ? -13.95397 25.24679 3.64296 1.000 46.94248 90 ALA A CA 1
ATOM 643 C C . ALA A 1 90 ? -14.42919 26.03736 2.44259 1.000 49.76889 90 ALA A C 1
ATOM 644 O O . ALA A 1 90 ? -15.33913 25.61569 1.72548 1.000 50.29502 90 ALA A O 1
ATOM 646 N N . ASN A 1 91 ? -13.80308 27.18065 2.23528 1.000 46.58067 91 ASN A N 1
ATOM 647 C CA . ASN A 1 91 ? -14.05353 28.01506 1.07129 1.000 47.33777 91 ASN A CA 1
ATOM 648 C C . ASN A 1 91 ? -12.68666 28.25033 0.45598 1.000 48.20147 91 ASN A C 1
ATOM 649 O O . ASN A 1 91 ? -11.86857 28.97334 1.03068 1.000 48.34550 91 ASN A O 1
ATOM 654 N N . VAL A 1 92 ? -12.42144 27.61788 -0.68515 1.000 46.25453 92 VAL A N 1
ATOM 655 C CA . VAL A 1 92 ? -11.05223 27.44366 -1.16026 1.000 47.80179 92 VAL A CA 1
ATOM 656 C C . VAL A 1 92 ? -10.94963 27.79379 -2.63922 1.000 48.03189 92 VAL A C 1
ATOM 657 O O . VAL A 1 92 ? -11.84969 27.49121 -3.43215 1.000 49.28713 92 VAL A O 1
ATOM 661 N N . ARG A 1 93 ? -9.83954 28.43409 -3.00227 1.000 44.27112 93 ARG A N 1
ATOM 662 C CA . ARG A 1 93 ? -9.48396 28.73343 -4.38028 1.000 47.11604 93 ARG A CA 1
ATOM 663 C C . ARG A 1 93 ? -8.19301 27.99238 -4.69254 1.000 48.53320 93 ARG A C 1
ATOM 664 O O . ARG A 1 93 ? -7.19062 28.18979 -3.99890 1.000 48.09372 93 ARG A O 1
ATOM 672 N N . PHE A 1 94 ? -8.21570 27.14530 -5.72705 1.000 48.21876 94 PHE A N 1
ATOM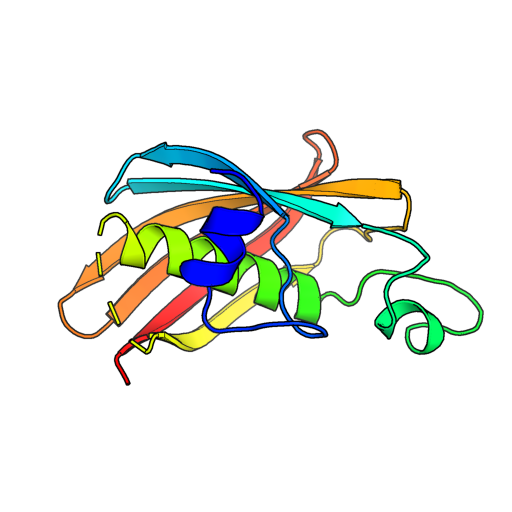 673 C CA . PHE A 1 94 ? -7.02727 26.42526 -6.19551 1.000 47.09010 94 PHE A CA 1
ATOM 674 C C . PHE A 1 94 ? -6.42616 27.21386 -7.34710 1.000 53.47510 94 PHE A C 1
ATOM 675 O O . PHE A 1 94 ? -6.90127 27.12803 -8.48060 1.000 54.53473 94 PHE A O 1
ATOM 683 N N . SER A 1 95 ? -5.37341 27.97546 -7.06032 1.000 51.97165 95 SER A N 1
ATOM 684 C CA . SER A 1 95 ? -4.83864 28.91221 -8.03960 1.000 51.94877 95 SER A CA 1
ATOM 685 C C . SER A 1 95 ? -3.80268 28.28296 -8.96280 1.000 54.27731 95 SER A C 1
ATOM 686 O O . SER A 1 95 ? -3.81280 28.54473 -10.17050 1.000 57.23380 95 SER A O 1
ATOM 689 N N . LYS A 1 96 ? -2.88172 27.48934 -8.42007 1.000 50.39830 96 LYS A N 1
ATOM 690 C CA . LYS A 1 96 ? -1.77695 26.96606 -9.21191 1.000 51.41021 96 LYS A CA 1
ATOM 691 C C . LYS A 1 96 ? -1.50344 25.52447 -8.81912 1.000 50.93531 96 LYS A C 1
ATOM 692 O O . LYS A 1 96 ? -1.75281 25.13170 -7.67409 1.000 47.36426 96 LYS A O 1
ATOM 698 N N . PRO A 1 97 ? -0.99385 24.71779 -9.74124 1.000 51.36195 97 PRO A N 1
ATOM 699 C CA . PRO A 1 97 ? -0.75247 23.30609 -9.43806 1.000 51.20753 97 PRO A CA 1
ATOM 700 C C . PRO A 1 97 ? 0.54422 23.10603 -8.66928 1.000 52.93830 97 PRO A C 1
ATOM 701 O O . PRO A 1 97 ? 1.46425 23.92801 -8.70453 1.000 49.92640 97 PRO A O 1
ATOM 705 N N . VAL A 1 98 ? 0.59479 21.97800 -7.96853 1.000 46.56854 98 VAL A N 1
ATOM 706 C CA . VAL A 1 98 ? 1.70799 21.59400 -7.11206 1.000 46.63231 98 VAL A CA 1
ATOM 707 C C . VAL A 1 98 ? 2.22432 20.23970 -7.59595 1.000 46.30031 98 VAL A C 1
ATOM 708 O O . VAL A 1 98 ? 1.42671 19.35831 -7.93376 1.000 45.95691 98 VAL A O 1
ATOM 712 N N . PHE A 1 99 ? 3.54353 20.06898 -7.62642 1.000 42.39908 99 PHE A N 1
ATOM 713 C CA . PHE A 1 99 ? 4.18217 18.92264 -8.25180 1.000 42.71243 99 PHE A CA 1
ATOM 714 C C . PHE A 1 99 ? 5.18124 18.25996 -7.31750 1.000 38.75955 99 PHE A C 1
ATOM 715 O O . PHE A 1 99 ? 5.71981 18.90556 -6.41343 1.000 44.04167 99 PHE A O 1
ATOM 723 N N . PRO A 1 100 ? 5.46800 16.97764 -7.53697 1.000 44.23174 100 PRO A N 1
ATOM 724 C CA . PRO A 1 100 ? 6.62719 16.34985 -6.88686 1.000 40.94226 100 PRO A CA 1
ATOM 725 C C . PRO A 1 100 ? 7.88028 17.20773 -7.00117 1.000 44.36466 100 PRO A C 1
ATOM 726 O O . PRO A 1 100 ? 8.23221 17.68949 -8.08223 1.000 44.60092 100 PRO A O 1
ATOM 730 N N . GLY A 1 101 ? 8.57841 17.37630 -5.88061 1.000 42.71712 101 GLY A N 1
ATOM 731 C CA . GLY A 1 101 ? 9.73628 18.24677 -5.81843 1.000 45.61105 101 GLY A CA 1
ATOM 732 C C . GLY A 1 101 ? 9.44446 19.61904 -5.24055 1.000 45.83052 101 GLY A C 1
ATOM 733 O O . GLY A 1 101 ? 10.38276 20.30668 -4.81753 1.000 50.38705 101 GLY A O 1
ATOM 734 N N . ASP A 1 102 ? 8.17558 20.02667 -5.19701 1.000 45.24217 102 ASP A N 1
ATOM 735 C CA . ASP A 1 102 ? 7.79130 21.27515 -4.54923 1.000 46.18684 102 ASP A CA 1
ATOM 736 C C . ASP A 1 102 ? 7.85922 21.14808 -3.03530 1.000 48.51426 102 ASP A C 1
ATOM 737 O O . ASP A 1 102 ? 7.58269 20.08762 -2.46178 1.000 45.42455 102 ASP A O 1
ATOM 742 N N . GLN A 1 103 ? 8.21848 22.24954 -2.38326 1.000 44.40960 103 GLN A N 1
ATOM 743 C CA . GLN A 1 103 ? 8.06042 22.38624 -0.93993 1.000 44.21283 103 GLN A CA 1
ATOM 744 C C . GLN A 1 103 ? 6.85020 23.26590 -0.67848 1.000 46.64556 103 GLN A C 1
ATOM 745 O O . GLN A 1 103 ? 6.85062 24.45869 -1.01275 1.000 46.34804 103 GLN A O 1
ATOM 751 N N . LEU A 1 104 ? 5.82557 22.68022 -0.07247 1.000 44.78439 104 LEU A N 1
ATOM 752 C CA . LEU A 1 104 ? 4.56277 23.36281 0.14640 1.000 43.43729 104 LEU A CA 1
ATOM 753 C C . LEU A 1 104 ? 4.58686 24.02617 1.51843 1.000 49.03871 104 LEU A C 1
ATOM 754 O O . LEU A 1 104 ? 4.74878 23.34954 2.54109 1.000 44.90385 104 LEU A O 1
ATOM 759 N N . ILE A 1 105 ? 4.44198 25.34728 1.53427 1.000 44.64718 105 ILE A N 1
ATOM 760 C CA . ILE A 1 105 ? 4.42291 26.13439 2.76012 1.000 45.48114 105 ILE A CA 1
ATOM 761 C C . ILE A 1 105 ? 2.97037 26.43118 3.10760 1.000 50.03476 105 ILE A C 1
ATOM 762 O O . ILE A 1 105 ? 2.23080 26.98405 2.28388 1.000 50.34215 105 ILE A O 1
ATOM 767 N N . LEU A 1 106 ? 2.56166 26.07447 4.32454 1.000 46.09311 106 LEU A N 1
ATOM 768 C CA . LEU A 1 106 ? 1.17746 26.22207 4.78514 1.000 42.27561 106 LEU A CA 1
ATOM 769 C C . LEU A 1 106 ? 1.13457 27.29041 5.87514 1.000 45.73464 106 LEU A C 1
ATOM 770 O O . LEU A 1 106 ? 1.69729 27.09710 6.95753 1.000 46.42360 106 LEU A O 1
ATOM 775 N N . GLU A 1 107 ? 0.46294 28.40847 5.59380 1.000 46.48916 107 GLU A N 1
ATOM 776 C CA . GLU A 1 107 ? 0.38411 29.54394 6.50963 1.000 48.89537 107 GLU A CA 1
ATOM 777 C C . GLU A 1 107 ? -1.05692 29.68810 6.97584 1.000 48.96886 107 GLU A C 1
ATOM 778 O O . GLU A 1 107 ? -1.96164 29.85201 6.15062 1.000 48.33248 107 GLU A O 1
ATOM 784 N N . ILE A 1 108 ? -1.26515 29.62728 8.28896 1.000 47.79467 108 ILE A N 1
ATOM 785 C CA . ILE A 1 108 ? -2.58773 29.72627 8.89294 1.000 47.42216 108 ILE A CA 1
ATOM 786 C C . ILE A 1 108 ? -2.60803 30.93796 9.80900 1.000 52.10894 108 ILE A C 1
ATOM 787 O O . ILE A 1 108 ? -1.74168 31.06702 10.68103 1.000 52.94289 108 ILE A O 1
ATOM 792 N N . ASP A 1 109 ? -3.60630 31.80263 9.62751 1.000 50.29976 109 ASP A N 1
ATOM 793 C CA . ASP A 1 109 ? -3.88584 32.91634 10.52992 1.000 53.93667 109 ASP A CA 1
ATOM 794 C C . ASP A 1 109 ? -5.25613 32.71543 11.15696 1.000 54.97953 109 ASP A C 1
ATOM 795 O O . ASP A 1 109 ? -6.23877 32.48134 10.44753 1.000 56.24843 109 ASP A O 1
ATOM 800 N N . ILE A 1 110 ? -5.32120 32.81289 12.48054 1.000 55.99332 110 ILE A N 1
ATOM 801 C CA . ILE A 1 110 ? -6.59530 32.68503 13.17950 1.000 60.01700 110 ILE A CA 1
ATOM 802 C C . ILE A 1 110 ? -7.44270 33.92422 12.90545 1.000 56.61456 110 ILE A C 1
ATOM 803 O O . ILE A 1 110 ? -6.99439 35.05644 13.11510 1.000 59.63997 110 ILE A O 1
ATOM 808 N N . GLU A 1 111 ? -8.66598 33.71508 12.40392 1.000 58.73693 111 GLU A N 1
ATOM 809 C CA . GLU A 1 111 ? -9.63571 34.80466 12.28307 1.000 62.75887 111 GLU A CA 1
ATOM 810 C C . GLU A 1 111 ? -10.38258 35.01492 13.59645 1.000 62.74161 111 GLU A C 1
ATOM 811 O O . GLU A 1 111 ? -10.44596 36.13210 14.12672 1.000 59.32555 111 GLU A O 1
ATOM 817 N N . LYS A 1 112 ? -10.97327 33.94447 14.12135 1.000 58.03621 112 LYS A N 1
ATOM 818 C CA . LYS A 1 112 ? -11.76313 34.01996 15.34180 1.000 59.70697 112 LYS A CA 1
ATOM 819 C C . LYS A 1 112 ? -11.78728 32.63477 15.96400 1.000 60.42311 112 LYS A C 1
ATOM 820 O O . LYS A 1 112 ? -12.01276 31.64582 15.25805 1.000 60.76972 112 LYS A O 1
ATOM 826 N N . VAL A 1 113 ? -11.53580 32.56246 17.26952 1.000 56.45615 113 VAL A N 1
ATOM 827 C CA . VAL A 1 113 ? -11.63731 31.31796 18.01974 1.000 63.31562 113 VAL A CA 1
ATOM 828 C C . VAL A 1 113 ? -12.63272 31.53186 19.14696 1.000 62.82232 113 VAL A C 1
ATOM 829 O O . VAL A 1 113 ? -12.54054 32.52345 19.87955 1.000 64.37022 113 VAL A O 1
ATOM 833 N N . ILE A 1 114 ? -13.60698 30.62845 19.25480 1.000 64.02990 114 ILE A N 1
ATOM 834 C CA . ILE A 1 114 ? -14.53462 30.61533 20.38576 1.000 67.82947 114 ILE A CA 1
ATOM 835 C C . ILE A 1 114 ? -14.43075 29.24172 21.03047 1.000 65.87671 114 ILE A C 1
ATOM 836 O O . ILE A 1 114 ? -13.66987 28.39232 20.55754 1.000 64.76358 114 ILE A O 1
ATOM 841 N N . SER A 1 115 ? -15.18779 29.00267 22.10635 1.000 65.26774 115 SER A N 1
ATOM 842 C CA . SER A 1 115 ? -15.03429 27.73355 22.81340 1.000 65.24138 115 SER A CA 1
ATOM 843 C C . SER A 1 115 ? -15.36929 26.54854 21.92239 1.000 67.85049 115 SER A C 1
ATOM 844 O O . SER A 1 115 ? -14.78306 25.47060 22.07443 1.000 69.81404 115 SER A O 1
ATOM 847 N N . SER A 1 116 ? -16.28174 26.73740 20.97131 1.000 65.02173 116 SER A N 1
ATOM 848 C CA . SER A 1 116 ? -16.86309 25.64527 20.20619 1.000 60.35526 116 SER A CA 1
ATOM 849 C C . SER A 1 116 ? -16.35000 25.56802 18.77579 1.000 66.67185 116 SER A C 1
ATOM 850 O O . SER A 1 116 ? -16.48173 24.51497 18.13848 1.000 62.10948 116 SER A O 1
ATOM 853 N N . ALA A 1 117 ? -15.76027 26.64123 18.26441 1.000 65.10206 117 ALA A N 1
ATOM 854 C CA . ALA A 1 117 ? -15.43317 26.70384 16.85285 1.000 64.39769 117 ALA A CA 1
ATOM 855 C C . ALA A 1 117 ? -14.21484 27.59003 16.65545 1.000 58.10824 117 ALA A C 1
ATOM 856 O O . ALA A 1 117 ? -13.78485 28.31203 17.55871 1.000 61.08455 117 ALA A O 1
ATOM 858 N N . ALA A 1 118 ? -13.66644 27.52652 15.44689 1.000 58.21602 118 ALA A N 1
ATOM 859 C CA . ALA A 1 118 ? -12.58712 28.40736 15.03700 1.000 58.59275 118 ALA A CA 1
ATOM 860 C C . ALA A 1 118 ? -12.73086 28.65708 13.54724 1.000 57.77051 118 ALA A C 1
ATOM 861 O O . ALA A 1 118 ? -13.13420 27.76042 12.80414 1.000 55.14041 118 ALA A O 1
ATOM 863 N N . ILE A 1 119 ? -12.41356 29.87724 13.12528 1.000 54.71309 119 ILE A N 1
ATOM 864 C CA . ILE A 1 119 ? -12.36226 30.25355 11.71860 1.000 54.37371 119 ILE A CA 1
ATOM 865 C C . ILE A 1 119 ? -10.95637 30.75587 11.43135 1.000 55.69990 119 ILE A C 1
ATOM 866 O O . ILE A 1 119 ? -10.43347 31.59937 12.16796 1.000 53.91710 119 ILE A O 1
ATOM 871 N N . VAL A 1 120 ? -10.33987 30.23417 10.37187 1.000 55.14835 120 VAL A N 1
ATOM 872 C CA . VAL A 1 120 ? -8.97758 30.60947 10.02340 1.000 54.43823 120 VAL A CA 1
ATOM 873 C C . VAL A 1 120 ? -8.90424 30.94760 8.54080 1.000 55.90934 120 VAL A C 1
ATOM 874 O O . VAL A 1 120 ? -9.76960 30.57774 7.74255 1.000 50.88425 120 VAL A O 1
ATOM 878 N N . LYS A 1 121 ? -7.84779 31.67256 8.18558 1.000 54.48949 121 LYS A N 1
ATOM 879 C CA . LYS A 1 121 ? -7.47761 31.91448 6.80036 1.000 51.86519 121 LYS A CA 1
ATOM 880 C C . LYS A 1 121 ? -6.20147 31.14360 6.52895 1.000 51.68580 121 LYS A C 1
ATOM 881 O O . LYS A 1 121 ? -5.25746 31.20877 7.32268 1.000 52.12042 121 LYS A O 1
ATOM 887 N N . GLY A 1 122 ? -6.18041 30.41001 5.43245 1.000 51.45246 122 GLY A N 1
ATOM 888 C CA . GLY A 1 122 ? -5.05106 29.55928 5.08903 1.000 48.36603 122 GLY A CA 1
ATOM 889 C C . GLY A 1 122 ? -4.51482 29.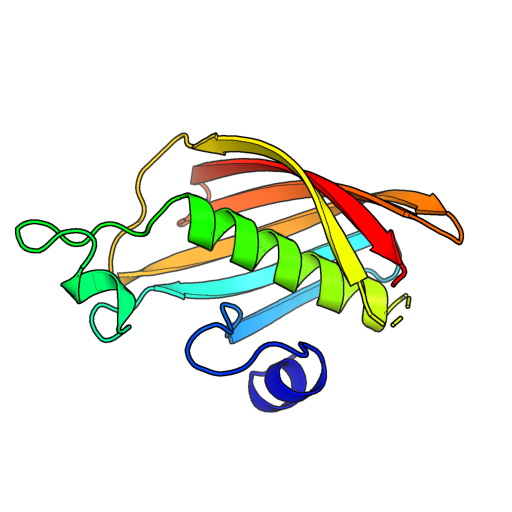93368 3.72600 1.000 51.56075 122 GLY A C 1
ATOM 890 O O . GLY A 1 122 ? -5.28278 30.24804 2.81488 1.000 52.12046 122 GLY A O 1
ATOM 891 N N . VAL A 1 123 ? -3.18994 29.93337 3.60286 1.000 49.87974 123 VAL A N 1
ATOM 892 C CA . VAL A 1 123 ? -2.50368 30.18146 2.34474 1.000 46.09373 123 VAL A CA 1
ATOM 893 C C . VAL A 1 123 ? -1.46596 29.08114 2.16950 1.000 48.80476 123 VAL A C 1
ATOM 894 O O . VAL A 1 123 ? -0.67236 28.82598 3.08251 1.000 49.32467 123 VAL A O 1
ATOM 898 N N . ALA A 1 124 ? -1.48842 28.40788 1.01982 1.000 45.87809 124 ALA A N 1
ATOM 899 C CA . ALA A 1 124 ? -0.43132 27.46696 0.65885 1.000 44.72242 124 ALA A CA 1
ATOM 900 C C . ALA A 1 124 ? 0.45552 28.10305 -0.40281 1.000 46.36697 124 ALA A C 1
ATOM 901 O O . ALA A 1 124 ? -0.04943 28.68947 -1.36630 1.000 48.59631 124 ALA A O 1
ATOM 903 N N . LYS A 1 125 ? 1.77365 27.98302 -0.22536 1.000 46.43288 125 LYS A N 1
ATOM 904 C CA . LYS A 1 125 ? 2.75143 28.61364 -1.10560 1.000 46.67054 125 LYS A CA 1
ATOM 905 C C . LYS A 1 125 ? 3.81930 27.61594 -1.52883 1.000 49.87521 125 LYS A C 1
ATOM 906 O O . LYS A 1 125 ? 4.20337 26.72694 -0.76638 1.000 48.39935 125 LYS A O 1
ATOM 912 N N . VAL A 1 126 ? 4.31470 27.79283 -2.75000 1.000 50.43085 126 VAL A N 1
ATOM 913 C CA . VAL A 1 126 ? 5.53756 27.14846 -3.21385 1.000 49.67943 126 VAL A CA 1
ATOM 914 C C . VAL A 1 126 ? 6.49359 28.27176 -3.58615 1.000 54.89041 126 VAL A C 1
ATOM 915 O O . VAL A 1 126 ? 6.19887 29.06935 -4.48516 1.000 51.72628 126 VAL A O 1
ATOM 919 N N . GLY A 1 127 ? 7.62337 28.34455 -2.89040 1.000 54.90408 127 GLY A N 1
ATOM 920 C CA . GLY A 1 127 ? 8.42748 29.55168 -2.95795 1.000 63.33104 127 GLY A CA 1
ATOM 921 C C . GLY A 1 127 ? 7.65597 30.63719 -2.24031 1.000 72.17022 127 GLY A C 1
ATOM 922 O O . GLY A 1 127 ? 7.19639 30.45775 -1.10513 1.000 78.37798 127 GLY A O 1
ATOM 923 N N . ASP A 1 128 ? 7.46696 31.76600 -2.90073 1.000 78.43993 128 ASP A N 1
ATOM 924 C CA . ASP A 1 128 ? 6.53594 32.75385 -2.38189 1.000 83.95870 128 ASP A CA 1
ATOM 925 C C . ASP A 1 128 ? 5.43617 33.04172 -3.39367 1.000 76.33295 128 ASP A C 1
ATOM 926 O O . ASP A 1 128 ? 4.85420 34.12553 -3.40253 1.000 78.11311 128 ASP A O 1
ATOM 931 N N . LYS A 1 129 ? 5.13293 32.05990 -4.24197 1.000 68.03742 129 LYS A N 1
ATOM 932 C CA . LYS A 1 129 ? 3.92110 32.09904 -5.04264 1.000 65.26786 129 LYS A CA 1
ATOM 933 C C . LYS A 1 129 ? 2.80853 31.36343 -4.31125 1.000 61.96429 129 LYS A C 1
ATOM 934 O O . LYS A 1 129 ? 2.99080 30.22531 -3.87168 1.000 56.52644 129 LYS A O 1
ATOM 940 N N . VAL A 1 130 ? 1.65729 32.00739 -4.19433 1.000 60.38407 130 VAL A N 1
ATOM 941 C CA . VAL A 1 130 ? 0.51515 31.38862 -3.53895 1.000 56.45489 130 VAL A CA 1
ATOM 942 C C . VAL A 1 130 ? -0.15260 30.43251 -4.52139 1.000 56.87702 130 VAL A C 1
ATOM 943 O O . VAL A 1 130 ? -0.47650 30.80691 -5.65389 1.000 56.86861 130 VAL A O 1
ATOM 947 N N . VAL A 1 131 ? -0.32169 29.18038 -4.10551 1.000 49.41849 131 VAL A N 1
ATOM 948 C CA . VAL A 1 131 ? -0.95136 28.16803 -4.94375 1.000 48.86937 131 VAL A CA 1
ATOM 949 C C . VAL A 1 131 ? -2.38193 27.84981 -4.50766 1.000 50.80052 131 VAL A C 1
ATOM 950 O O . VAL A 1 131 ? -3.16184 27.32873 -5.32326 1.000 48.63811 131 VAL A O 1
ATOM 954 N N . THR A 1 132 ? -2.74960 28.14064 -3.26256 1.000 47.18738 132 THR A N 1
ATOM 955 C CA . THR A 1 132 ? -4.06018 27.81040 -2.72009 1.000 47.08340 132 THR A CA 1
ATOM 956 C C . THR A 1 132 ? -4.37432 28.83976 -1.64969 1.000 50.40544 132 THR A C 1
ATOM 957 O O . THR A 1 132 ? -3.49288 29.20504 -0.86694 1.000 49.72901 132 THR A O 1
ATOM 961 N N . LYS A 1 133 ? -5.60661 29.33628 -1.64186 1.000 47.11916 133 LYS A N 1
ATOM 962 C CA . LYS A 1 133 ? -6.05945 30.19896 -0.56466 1.000 49.00254 133 LYS A CA 1
ATOM 963 C C . LYS A 1 133 ? -7.40595 29.69424 -0.07869 1.000 49.31551 133 LYS A C 1
ATOM 964 O O . LYS A 1 133 ? -8.23782 29.24416 -0.87426 1.000 48.35918 133 LYS A O 1
ATOM 970 N N . ALA A 1 134 ? -7.61134 29.75756 1.23216 1.000 48.86657 134 ALA A N 1
ATOM 971 C CA . ALA A 1 134 ? -8.79476 29.15155 1.81929 1.000 48.23665 134 ALA A CA 1
ATOM 972 C C . ALA A 1 134 ? -9.18654 29.88483 3.08899 1.000 50.46240 134 ALA A C 1
ATOM 973 O O . ALA A 1 134 ? -8.34135 30.45291 3.78798 1.000 50.47077 134 ALA A O 1
ATOM 975 N N . THR A 1 135 ? -10.48858 29.88112 3.35818 1.000 48.36400 135 THR A N 1
ATOM 976 C CA . THR A 1 135 ? -11.02996 30.12852 4.68368 1.000 48.16181 135 THR A CA 1
ATOM 977 C C . THR A 1 135 ? -11.59705 28.80690 5.17812 1.000 48.58723 135 THR A C 1
ATOM 978 O O . THR A 1 135 ? -12.34097 28.13908 4.44991 1.000 49.26690 135 THR A O 1
ATOM 982 N N . LEU A 1 136 ? -11.21439 28.40696 6.38647 1.000 46.34369 136 LEU A N 1
ATOM 983 C CA . LEU A 1 136 ? -11.65807 27.14304 6.95920 1.000 46.87811 136 LEU A CA 1
ATOM 984 C C . LEU A 1 136 ? -12.33153 27.40065 8.29750 1.000 49.87704 136 LEU A C 1
ATOM 985 O O . LEU A 1 136 ? -11.95800 28.32357 9.02429 1.000 51.69369 136 LEU A O 1
ATOM 990 N N . SER A 1 137 ? -13.31969 26.57434 8.63319 1.000 50.18733 137 SER A N 1
ATOM 991 C CA . SER A 1 137 ? -13.88599 26.60025 9.97190 1.000 50.78184 137 SER A CA 1
ATOM 992 C C . SER A 1 137 ? -13.86385 25.19189 10.54051 1.000 52.42170 137 SER A C 1
ATOM 993 O O . SER A 1 137 ? -13.85501 24.20286 9.80445 1.000 49.95657 137 SER A O 1
ATOM 996 N N . PHE A 1 138 ? -13.82980 25.12061 11.86642 1.000 53.65801 138 PHE A N 1
ATOM 997 C CA . PHE A 1 138 ? -13.67196 23.87636 12.59244 1.000 51.96292 138 PHE A CA 1
ATOM 998 C C . PHE A 1 138 ? -14.68734 23.85298 13.72209 1.000 56.14649 138 PHE A C 1
ATOM 999 O O . PHE A 1 138 ? -15.02987 24.89299 14.28264 1.000 57.19708 138 PHE A O 1
ATOM 1007 N N . GLY A 1 139 ? -15.17348 22.66673 14.03994 1.000 62.27280 139 GLY A N 1
ATOM 1008 C CA . GLY A 1 139 ? -16.03895 22.46696 15.19272 1.000 65.76612 139 GLY A CA 1
ATOM 1009 C C . GLY A 1 139 ? -15.43249 21.41953 16.10303 1.000 76.34419 139 GLY A C 1
ATOM 1010 O O 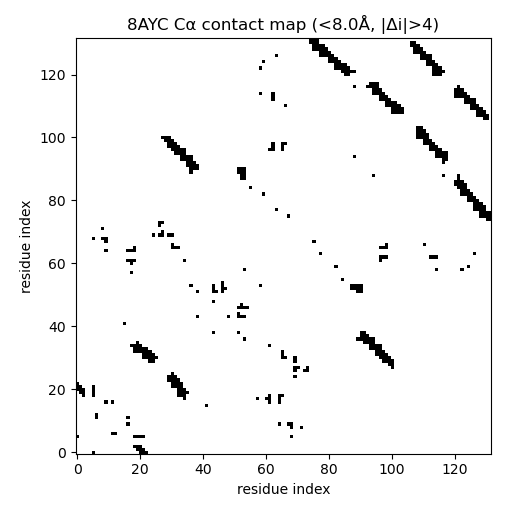. GLY A 1 139 ? -14.84897 20.44216 15.63045 1.000 80.44508 139 GLY A O 1
ATOM 1011 N N . VAL A 1 140 ? -15.55987 21.63730 17.41156 1.000 83.72851 140 VAL A N 1
ATOM 1012 C CA . VAL A 1 140 ? -15.04707 20.67158 18.37304 1.000 89.62648 140 VAL A CA 1
ATOM 1013 C C . VAL A 1 140 ? -15.93962 19.43738 18.37360 1.000 92.57352 140 VAL A C 1
ATOM 1014 O O . VAL A 1 140 ? -17.16799 19.53100 18.24327 1.000 87.37365 140 VAL A O 1
ATOM 1018 N N . ALA A 1 141 ? -15.32307 18.26898 18.49848 1.000 98.83704 141 ALA A N 1
ATOM 1019 C CA . ALA A 1 141 ? -16.06121 17.01668 18.43076 1.000 103.05705 141 ALA A CA 1
ATOM 1020 C C . ALA A 1 141 ? -15.32935 15.90657 19.17640 1.000 112.08572 141 ALA A C 1
ATOM 1021 O O . ALA A 1 141 ? -15.93160 15.17405 19.96089 1.000 113.31030 141 ALA A O 1
#

Secondary structure (DSSP, 8-state):
--HHHHHHHSS--TTS----EEEEEETTTEEEEEEE--TTSGGGGGS-TTS----HHHHHHHHHHHHHHHHHH--EEEEEEEEEE-S---TT-EEEEEEEEEEE-SSEEEEEEEEEETTEEEEEEEEEEEE-

InterPro domains:
  IPR010084 Beta-hydroxyacyl-(acyl-carrier-protein) dehydratase FabZ [NF000582] (4-139)
  IPR013114 Beta-hydroxydecanoyl thiol ester dehydrase, FabA/FabZ [PF07977] (12-135)
  IPR013114 Beta-hydroxydecanoyl thiol ester dehydrase, FabA/FabZ [PTHR30272] (3-141)
  IPR029069 HotDog domain superfamily [SSF54637] (1-141)

B-factor: mean 54.89, std 15.02, range [35.82, 145.56]

Foldseek 3Di:
DAQVVLPVQFVDDPPQAFFGAWDDADAPWKTKTKGAAAPPRVCQCVCPVVDGWDDPVSVVSNLVRRVSSSVSVNVKDWDDKDKDQAAIDGHVFIKMKMKTWPDDDPFKTWIWIFIDGPNHTGMTMIIMIGDD